Protein AF-A0A9X3FEP8-F1 (afdb_monomer_lite)

InterPro domains:
  IPR017853 Glycoside hydrolase superfamily [SSF51445] (3-78)

Foldseek 3Di:
DVVCVVVVHADEAEEDWQDDLQVLLVVLCVCVVVVYHYDYPDCEDEPDLRHQKYFDQFPPVVLVVQLVPFDDPDPVSNVVSDDDPVVVVVRVVVSVVRVPRVNIDGNQSSCVSNVHHD

Radius of gyration: 19.9 Å; chains: 1; bounding box: 47×26×52 Å

pLDDT: mean 96.68, std 1.61, range [87.88, 98.5]

Structure (mmCIF, N/CA/C/O backbone):
data_AF-A0A9X3FEP8-F1
#
_entry.id   AF-A0A9X3FEP8-F1
#
loop_
_atom_site.group_PDB
_atom_site.id
_atom_site.type_symbol
_atom_site.label_atom_id
_atom_site.label_alt_id
_atom_site.label_comp_id
_atom_site.label_asym_id
_atom_site.label_entity_id
_atom_site.label_seq_id
_atom_site.pdbx_PDB_ins_code
_atom_site.Cartn_x
_atom_site.Cartn_y
_atom_site.Cartn_z
_atom_site.occupancy
_atom_site.B_iso_or_equiv
_atom_site.auth_seq_id
_atom_site.auth_comp_id
_atom_site.auth_asym_id
_atom_site.auth_atom_id
_atom_site.pdbx_PDB_model_num
ATOM 1 N N . MET A 1 1 ? 21.105 5.361 -14.466 1.00 89.12 1 MET A N 1
ATOM 2 C CA . MET A 1 1 ? 21.760 4.163 -15.034 1.00 89.12 1 MET A CA 1
ATOM 3 C C . MET A 1 1 ? 23.255 4.245 -14.827 1.00 89.12 1 MET A C 1
ATOM 5 O O . MET A 1 1 ? 23.821 3.269 -14.374 1.00 89.12 1 MET A O 1
ATOM 9 N N . ASP A 1 2 ? 23.836 5.433 -14.969 1.00 94.25 2 ASP A N 1
ATOM 10 C CA . ASP A 1 2 ? 25.260 5.730 -14.780 1.00 94.25 2 ASP A CA 1
ATOM 11 C C . ASP A 1 2 ? 25.893 5.078 -13.542 1.00 94.25 2 ASP A C 1
ATOM 13 O O . ASP A 1 2 ? 26.977 4.519 -13.640 1.00 94.25 2 ASP A O 1
ATOM 17 N N . PHE A 1 3 ? 25.209 5.076 -12.390 1.00 93.81 3 PHE A N 1
ATOM 18 C CA . PHE A 1 3 ? 25.706 4.392 -11.191 1.00 93.81 3 PHE A CA 1
ATOM 19 C C . PHE A 1 3 ? 25.800 2.867 -11.352 1.00 93.81 3 PHE A C 1
ATOM 21 O O . PHE A 1 3 ? 26.801 2.280 -10.969 1.00 93.81 3 PHE A O 1
ATOM 28 N N . ARG A 1 4 ? 24.780 2.221 -11.935 1.00 95.44 4 ARG A N 1
ATOM 29 C CA . ARG A 1 4 ? 24.796 0.779 -12.246 1.00 95.44 4 ARG A CA 1
ATOM 30 C C . ARG A 1 4 ? 25.987 0.446 -13.135 1.00 95.44 4 ARG A C 1
ATOM 32 O O . ARG A 1 4 ? 26.699 -0.523 -12.893 1.00 95.44 4 ARG A O 1
ATOM 39 N N . ASP A 1 5 ? 26.166 1.269 -14.162 1.00 95.75 5 ASP A N 1
ATOM 40 C CA . ASP A 1 5 ? 27.146 1.046 -15.212 1.00 95.75 5 ASP A CA 1
ATOM 41 C C . ASP A 1 5 ? 28.573 1.334 -14.697 1.00 95.75 5 ASP A C 1
ATOM 43 O O . ASP A 1 5 ? 29.506 0.633 -15.078 1.00 95.75 5 ASP A O 1
ATOM 47 N N . SER A 1 6 ? 28.749 2.282 -13.763 1.00 97.62 6 SER A N 1
ATOM 48 C CA . SER A 1 6 ? 30.054 2.587 -13.155 1.00 97.62 6 SER A CA 1
ATOM 49 C C . SER A 1 6 ? 30.559 1.502 -12.205 1.00 97.62 6 SER A C 1
ATOM 51 O O . SER A 1 6 ? 31.770 1.326 -12.075 1.00 97.62 6 SER A O 1
ATOM 53 N N . VAL A 1 7 ? 29.652 0.771 -11.549 1.00 97.06 7 VAL A N 1
ATOM 54 C CA . VAL A 1 7 ? 30.010 -0.320 -10.626 1.00 97.06 7 VAL A CA 1
ATOM 55 C C . VAL A 1 7 ? 29.865 -1.711 -11.248 1.00 97.06 7 VAL A C 1
ATOM 57 O O . VAL A 1 7 ? 30.311 -2.683 -10.648 1.00 97.06 7 VAL A O 1
ATOM 60 N N . ASN A 1 8 ? 29.262 -1.818 -12.437 1.00 96.00 8 ASN A N 1
ATOM 61 C CA . ASN A 1 8 ? 28.979 -3.073 -13.141 1.00 96.00 8 ASN A CA 1
ATOM 62 C C . ASN A 1 8 ? 28.254 -4.126 -12.269 1.00 96.00 8 ASN A C 1
ATOM 64 O O . ASN A 1 8 ? 28.569 -5.316 -12.302 1.00 96.00 8 ASN A O 1
ATOM 68 N N . LEU A 1 9 ? 27.280 -3.682 -11.469 1.00 96.62 9 LEU A N 1
ATOM 69 C CA . LEU A 1 9 ? 26.433 -4.539 -10.628 1.00 96.62 9 LEU A CA 1
ATOM 70 C C . LEU A 1 9 ? 24.955 -4.297 -10.946 1.00 96.62 9 LEU A C 1
ATOM 72 O O . LEU A 1 9 ? 24.597 -3.176 -11.304 1.00 96.62 9 LEU A O 1
ATOM 76 N N . PRO A 1 10 ? 24.071 -5.303 -10.806 1.00 95.69 10 PRO A N 1
ATOM 77 C CA . PRO A 1 10 ? 22.643 -5.113 -11.036 1.00 95.69 10 PRO A CA 1
ATOM 78 C C . PRO A 1 10 ? 22.027 -4.159 -10.004 1.00 95.69 10 PRO A C 1
ATOM 80 O O . PRO A 1 10 ? 22.458 -4.090 -8.855 1.00 95.69 10 PRO A O 1
ATOM 83 N N . ILE A 1 11 ? 20.962 -3.465 -10.411 1.00 95.25 11 ILE A N 1
ATOM 84 C CA . ILE A 1 11 ? 20.100 -2.693 -9.510 1.00 95.25 11 ILE A CA 1
ATOM 85 C C . ILE A 1 11 ? 18.732 -3.361 -9.456 1.00 95.25 11 ILE A C 1
ATOM 87 O O . ILE A 1 11 ? 18.235 -3.875 -10.459 1.00 95.25 11 ILE A O 1
ATOM 91 N N . TYR A 1 12 ? 18.127 -3.313 -8.275 1.00 96.56 12 TYR A N 1
ATOM 92 C CA . TYR A 1 12 ? 16.801 -3.831 -8.007 1.00 96.56 12 TYR A CA 1
ATOM 93 C C . TYR A 1 12 ? 15.955 -2.782 -7.279 1.00 96.56 12 TYR A C 1
ATOM 95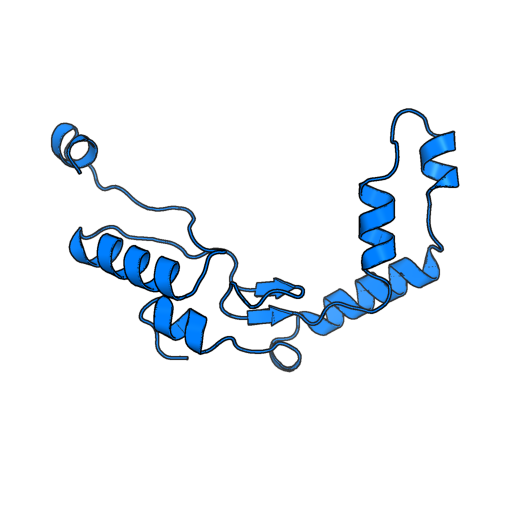 O O . TYR A 1 12 ? 16.425 -2.162 -6.324 1.00 96.56 12 TYR A O 1
ATOM 103 N N . MET A 1 13 ? 14.713 -2.575 -7.721 1.00 96.31 13 MET A N 1
ATOM 104 C CA . MET A 1 13 ? 13.756 -1.692 -7.054 1.00 96.31 13 MET A CA 1
ATOM 105 C C . MET A 1 13 ? 12.975 -2.483 -6.002 1.00 96.31 13 MET A C 1
ATOM 107 O O . MET A 1 13 ? 11.998 -3.161 -6.316 1.00 96.31 13 MET A O 1
ATOM 111 N N . GLY A 1 14 ? 13.432 -2.398 -4.751 1.00 96.25 14 GLY A N 1
ATOM 112 C CA . GLY A 1 14 ? 12.885 -3.179 -3.640 1.00 96.25 14 GLY A CA 1
ATOM 113 C C . GLY A 1 14 ? 11.423 -2.880 -3.307 1.00 96.25 14 GLY A C 1
ATOM 114 O O . GLY A 1 14 ? 10.710 -3.790 -2.896 1.00 96.25 14 GLY A O 1
ATOM 115 N N . GLU A 1 15 ? 10.981 -1.638 -3.507 1.00 96.44 15 GLU A N 1
ATOM 116 C CA . GLU A 1 15 ? 9.615 -1.213 -3.211 1.00 96.44 15 GLU A CA 1
ATOM 117 C C . GLU A 1 15 ? 9.211 -0.022 -4.089 1.00 96.44 15 GLU A C 1
ATOM 119 O O . GLU A 1 15 ? 9.926 0.976 -4.185 1.00 96.44 15 GLU A O 1
ATOM 124 N N . THR A 1 16 ? 8.060 -0.121 -4.746 1.00 95.00 16 THR A N 1
ATOM 125 C CA . THR A 1 16 ? 7.439 0.970 -5.505 1.00 95.00 16 THR A CA 1
ATOM 126 C C . THR A 1 16 ? 5.920 0.800 -5.513 1.00 95.00 16 THR A C 1
ATOM 128 O O . THR A 1 16 ? 5.438 -0.297 -5.263 1.00 95.00 16 THR A O 1
ATOM 131 N N . GLY A 1 17 ? 5.138 1.839 -5.806 1.00 95.19 17 GLY A N 1
ATOM 132 C CA . GLY A 1 17 ? 3.679 1.725 -5.869 1.00 95.19 17 GLY A CA 1
ATOM 133 C C . GLY A 1 17 ? 2.946 2.929 -5.295 1.00 95.19 17 GLY A C 1
ATOM 134 O O . GLY A 1 17 ? 3.421 4.057 -5.390 1.00 95.19 17 GLY A O 1
ATOM 135 N N . GLU A 1 18 ? 1.751 2.676 -4.751 1.00 93.88 18 GLU A N 1
ATOM 136 C CA . GLU A 1 18 ? 0.900 3.647 -4.033 1.00 93.88 18 GLU A CA 1
ATOM 137 C C . GLU A 1 18 ? 0.594 4.972 -4.757 1.00 93.88 18 GLU A C 1
ATOM 139 O O . GLU A 1 18 ? 0.247 5.975 -4.129 1.00 93.88 18 GLU A O 1
ATOM 144 N N . ASN A 1 19 ? 0.656 4.975 -6.087 1.00 95.81 19 ASN A N 1
ATOM 145 C CA . ASN A 1 19 ? 0.467 6.163 -6.916 1.00 95.81 19 ASN A CA 1
ATOM 146 C C . ASN A 1 19 ? -0.706 6.000 -7.899 1.00 95.81 19 ASN A C 1
ATOM 148 O O . ASN A 1 19 ? -1.478 5.047 -7.782 1.00 95.81 19 ASN A O 1
ATOM 152 N N . THR A 1 20 ? -0.882 6.952 -8.818 1.00 96.44 20 THR A N 1
ATOM 153 C CA . THR A 1 20 ? -1.896 6.868 -9.880 1.00 96.44 20 THR A CA 1
ATOM 154 C C . THR A 1 20 ? -1.527 5.822 -10.929 1.00 96.44 20 THR A C 1
ATOM 156 O O . THR A 1 20 ? -0.347 5.522 -11.128 1.00 96.44 20 THR A O 1
ATOM 159 N N . ASP A 1 21 ? -2.526 5.299 -11.635 1.00 97.44 21 ASP A N 1
ATOM 160 C CA . ASP A 1 21 ? -2.339 4.255 -12.646 1.00 97.44 21 ASP A CA 1
ATOM 161 C C . ASP A 1 21 ? -1.411 4.730 -13.783 1.00 97.44 21 ASP A C 1
ATOM 163 O O . ASP A 1 21 ? -0.567 3.974 -14.268 1.00 97.44 21 ASP A O 1
ATOM 167 N N . GLU A 1 22 ? -1.455 6.016 -14.150 1.00 98.12 22 GLU A N 1
ATOM 168 C CA . GLU A 1 22 ? -0.558 6.600 -15.156 1.00 98.12 22 GLU A CA 1
ATOM 169 C C . GLU A 1 22 ? 0.903 6.559 -14.706 1.00 98.12 22 GLU A C 1
ATOM 171 O O . GLU A 1 22 ? 1.795 6.218 -15.492 1.00 98.12 22 GLU A O 1
ATOM 176 N N . TRP A 1 23 ? 1.151 6.886 -13.434 1.00 97.81 23 TRP A N 1
ATOM 177 C CA . TRP A 1 23 ? 2.488 6.838 -12.856 1.00 97.81 23 TRP A CA 1
ATOM 178 C C . TRP A 1 23 ? 2.998 5.399 -12.795 1.00 97.81 23 TRP A C 1
ATOM 180 O O . TRP A 1 23 ? 4.120 5.133 -13.223 1.00 97.81 23 TRP A O 1
ATOM 190 N N . ILE A 1 24 ? 2.161 4.462 -12.338 1.00 98.12 24 ILE A N 1
ATOM 191 C CA . ILE A 1 24 ? 2.488 3.030 -12.256 1.00 98.12 24 ILE A CA 1
ATOM 192 C C . ILE A 1 24 ? 2.847 2.483 -13.638 1.00 98.12 24 ILE A C 1
ATOM 194 O O . ILE A 1 24 ? 3.866 1.809 -13.796 1.00 98.12 24 ILE A O 1
ATOM 198 N N . SER A 1 25 ? 2.075 2.858 -14.656 1.00 98.06 25 SER A N 1
ATOM 199 C CA . SER A 1 25 ? 2.302 2.456 -16.040 1.00 98.06 25 SER A CA 1
ATOM 200 C C . SER A 1 25 ? 3.600 3.026 -16.615 1.00 98.06 25 SER A C 1
ATOM 202 O O . SER A 1 25 ? 4.384 2.311 -17.247 1.00 98.06 25 SER A O 1
ATOM 204 N N . ALA A 1 26 ? 3.881 4.309 -16.372 1.00 98.25 26 ALA A N 1
ATOM 205 C CA . ALA A 1 26 ? 5.136 4.928 -16.788 1.00 98.25 26 ALA A CA 1
ATOM 206 C C . ALA A 1 26 ? 6.347 4.306 -16.076 1.00 98.25 26 ALA A C 1
ATOM 208 O O . ALA A 1 26 ? 7.363 4.025 -16.718 1.00 98.25 26 ALA A O 1
ATOM 209 N N . TRP A 1 27 ? 6.223 4.049 -14.774 1.00 97.56 27 TRP A N 1
ATOM 210 C CA . TRP A 1 27 ? 7.278 3.471 -13.953 1.00 97.56 27 TRP A CA 1
ATOM 211 C C . TRP A 1 27 ? 7.599 2.029 -14.351 1.00 97.56 27 TRP A C 1
ATOM 213 O O . TRP A 1 27 ? 8.762 1.709 -14.597 1.00 97.56 27 TRP A O 1
ATOM 223 N N . THR A 1 28 ? 6.576 1.189 -14.525 1.00 97.50 28 THR A N 1
ATOM 224 C CA . THR A 1 28 ? 6.706 -0.191 -15.022 1.00 97.50 28 THR A CA 1
ATOM 225 C C . THR A 1 28 ? 7.469 -0.221 -16.344 1.00 97.50 28 THR A C 1
ATOM 227 O O . THR A 1 28 ? 8.475 -0.922 -16.478 1.00 97.50 28 THR A O 1
ATOM 230 N N . ARG A 1 29 ? 7.050 0.601 -17.320 1.00 98.06 29 ARG A N 1
ATOM 231 C CA . ARG A 1 29 ? 7.730 0.699 -18.621 1.00 98.06 29 ARG A CA 1
ATOM 232 C C . ARG A 1 29 ? 9.185 1.130 -18.479 1.00 98.06 29 ARG A C 1
ATOM 234 O O . ARG A 1 29 ? 10.037 0.615 -19.199 1.00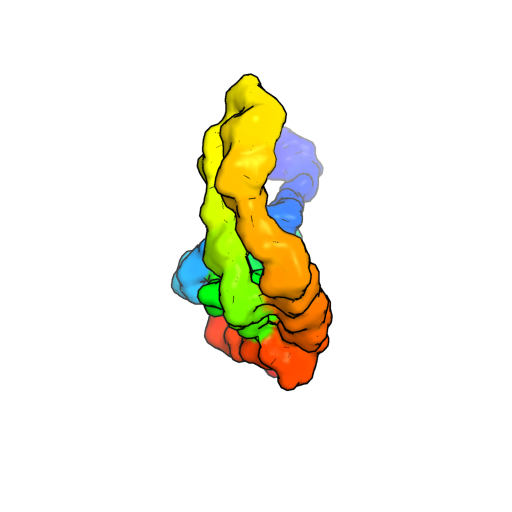 98.06 29 ARG A O 1
ATOM 241 N N . LEU A 1 30 ? 9.482 2.059 -17.569 1.00 97.19 30 LEU A N 1
ATOM 242 C CA . LEU A 1 30 ? 10.848 2.505 -17.312 1.00 97.19 30 LEU A CA 1
ATOM 243 C C . LEU A 1 30 ? 11.713 1.368 -16.754 1.00 97.19 30 LEU A C 1
ATOM 245 O O . LEU A 1 30 ? 12.835 1.187 -17.228 1.00 97.19 30 LEU A O 1
ATOM 249 N N . MET A 1 31 ? 11.208 0.596 -15.790 1.00 97.19 31 MET A N 1
ATOM 250 C CA . MET A 1 31 ? 11.947 -0.531 -15.213 1.00 97.19 31 MET A CA 1
ATOM 251 C C . MET A 1 31 ? 12.220 -1.618 -16.259 1.00 97.19 31 MET A C 1
ATOM 253 O O . MET A 1 31 ? 13.373 -2.013 -16.439 1.00 97.19 31 MET A O 1
ATOM 257 N N . ILE A 1 32 ? 11.192 -2.016 -17.021 1.00 96.38 32 ILE A N 1
ATOM 258 C CA . ILE A 1 32 ? 11.311 -3.004 -18.108 1.00 96.38 32 ILE A CA 1
ATOM 259 C C . ILE A 1 32 ? 12.317 -2.529 -19.160 1.00 96.38 32 ILE A C 1
ATOM 261 O O . ILE A 1 32 ? 13.246 -3.261 -19.498 1.00 96.38 32 ILE A O 1
ATOM 265 N N . LYS A 1 33 ? 12.189 -1.282 -19.636 1.00 97.50 33 LYS A N 1
ATOM 266 C CA . LYS A 1 33 ? 13.083 -0.704 -20.655 1.00 97.50 33 LYS A CA 1
ATOM 267 C C . LYS A 1 33 ? 14.554 -0.756 -20.240 1.00 97.50 33 LYS A C 1
ATOM 269 O O . LYS A 1 33 ? 15.422 -0.884 -21.096 1.00 97.50 33 LYS A O 1
ATOM 274 N N . ASN A 1 34 ? 14.837 -0.628 -18.947 1.00 96.19 34 ASN A N 1
ATOM 275 C CA . ASN A 1 34 ? 16.202 -0.608 -18.434 1.00 96.19 34 ASN A CA 1
ATOM 276 C C . ASN A 1 34 ? 16.671 -1.953 -17.863 1.00 96.19 34 ASN A C 1
ATOM 278 O O . ASN A 1 34 ? 17.766 -2.002 -17.300 1.00 96.19 34 ASN A O 1
ATOM 282 N N . ASN A 1 35 ? 15.881 -3.023 -18.015 1.00 95.56 35 ASN A N 1
ATOM 283 C CA . ASN A 1 35 ? 16.154 -4.346 -17.451 1.00 95.56 35 ASN A CA 1
ATOM 284 C C . ASN A 1 35 ? 16.410 -4.299 -15.931 1.00 95.56 35 ASN A C 1
ATOM 286 O O . ASN A 1 35 ? 17.402 -4.827 -15.428 1.00 95.56 35 ASN A O 1
ATOM 290 N N . ILE A 1 36 ? 15.537 -3.595 -15.205 1.00 96.88 36 ILE A N 1
ATOM 291 C CA . ILE A 1 36 ? 15.553 -3.514 -13.741 1.00 96.88 36 ILE A CA 1
ATOM 292 C C . ILE A 1 36 ? 14.388 -4.336 -13.199 1.00 96.88 36 ILE A C 1
ATOM 294 O O . ILE A 1 36 ? 13.243 -4.119 -13.589 1.00 96.88 36 ILE A O 1
ATOM 298 N N . GLY A 1 37 ? 14.675 -5.259 -12.280 1.00 96.00 37 GLY A N 1
ATOM 299 C CA . GLY A 1 37 ? 13.640 -5.950 -11.511 1.00 96.00 37 GLY A CA 1
ATOM 300 C C . GLY A 1 37 ? 13.020 -5.029 -10.456 1.00 96.00 37 GLY A C 1
ATOM 301 O O . GLY A 1 37 ? 13.695 -4.145 -9.926 1.00 96.00 37 GLY A O 1
ATOM 302 N N . TYR A 1 38 ? 11.745 -5.243 -10.136 1.00 95.94 38 TYR A N 1
ATOM 303 C CA . TYR A 1 38 ? 10.993 -4.414 -9.193 1.00 95.94 38 TYR A CA 1
ATOM 304 C C . TYR A 1 38 ? 9.970 -5.229 -8.392 1.00 95.94 38 TYR A C 1
ATOM 306 O O . TYR A 1 38 ? 9.531 -6.286 -8.845 1.00 95.94 38 TYR A O 1
ATOM 314 N N . HIS A 1 39 ? 9.575 -4.723 -7.220 1.00 96.06 39 HIS A N 1
ATOM 315 C CA . HIS A 1 39 ? 8.413 -5.197 -6.462 1.00 96.06 39 HIS A CA 1
ATOM 316 C C . HIS A 1 39 ? 7.433 -4.057 -6.195 1.00 96.06 39 HIS A C 1
ATOM 318 O O . HIS A 1 39 ? 7.813 -2.989 -5.713 1.00 96.06 39 HIS A O 1
ATOM 324 N N . TYR A 1 40 ? 6.157 -4.322 -6.474 1.00 96.44 40 TYR A N 1
ATOM 325 C CA . TYR A 1 40 ? 5.071 -3.412 -6.141 1.00 96.44 40 TYR A CA 1
ATOM 326 C C . TYR A 1 40 ? 4.563 -3.639 -4.716 1.00 96.44 40 TYR A C 1
ATOM 328 O O . TYR A 1 40 ? 4.236 -4.763 -4.329 1.00 96.44 40 TYR A O 1
ATOM 336 N N . TRP A 1 41 ? 4.446 -2.548 -3.967 1.00 95.12 41 TRP A N 1
ATOM 337 C CA . TRP A 1 41 ? 3.842 -2.478 -2.648 1.00 95.12 41 TRP A CA 1
ATOM 338 C C . TRP A 1 41 ? 2.714 -1.431 -2.616 1.00 95.12 41 TRP A C 1
ATOM 340 O O . TRP A 1 41 ? 2.832 -0.376 -3.243 1.00 95.12 41 TRP A O 1
ATOM 350 N N . PRO A 1 42 ? 1.631 -1.683 -1.859 1.00 94.94 42 PRO A N 1
ATOM 351 C CA . PRO A 1 42 ? 1.264 -2.956 -1.240 1.00 94.94 42 PRO A CA 1
ATOM 352 C C . PRO A 1 42 ? 0.431 -3.827 -2.194 1.00 94.94 42 PRO A C 1
ATOM 354 O O . PRO A 1 42 ? -0.252 -3.322 -3.081 1.00 94.94 42 PRO A O 1
ATOM 357 N N . TYR A 1 43 ? 0.388 -5.142 -1.948 1.00 95.31 43 TYR A N 1
ATOM 358 C CA . TYR A 1 43 ? -0.555 -6.036 -2.640 1.00 95.31 43 TYR A CA 1
ATOM 359 C C . TYR A 1 43 ? -2.017 -5.730 -2.274 1.00 95.31 43 TYR A C 1
ATOM 361 O O . TYR A 1 43 ? -2.887 -5.677 -3.145 1.00 95.31 43 TYR A O 1
ATOM 369 N N . LYS A 1 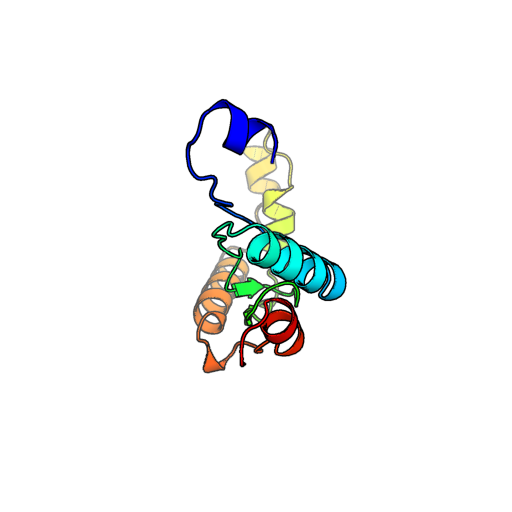44 ? -2.285 -5.499 -0.979 1.00 95.56 44 LYS A N 1
ATOM 370 C CA . LYS A 1 44 ? -3.607 -5.112 -0.475 1.00 95.56 44 LYS A CA 1
ATOM 371 C C . LYS A 1 44 ? -3.551 -3.810 0.307 1.00 95.56 44 LYS A C 1
ATOM 373 O O . LYS A 1 44 ? -2.668 -3.649 1.146 1.00 95.56 44 LYS A O 1
ATOM 378 N N . LYS A 1 45 ? -4.542 -2.937 0.124 1.00 95.94 45 LYS A N 1
ATOM 379 C CA . LYS A 1 45 ? -4.674 -1.695 0.900 1.00 95.94 45 LYS A CA 1
ATOM 380 C C . LYS A 1 45 ? -6.112 -1.435 1.312 1.00 95.94 45 LYS A C 1
ATOM 382 O O . LYS A 1 45 ? -7.040 -1.627 0.535 1.00 95.94 45 LYS A O 1
ATOM 387 N N . MET A 1 46 ? -6.311 -0.975 2.539 1.00 96.75 46 MET A N 1
ATOM 388 C CA . MET A 1 46 ? -7.639 -0.621 3.027 1.00 96.75 46 MET A CA 1
ATOM 389 C C . MET A 1 46 ? -8.091 0.733 2.481 1.00 96.75 46 MET A C 1
ATOM 391 O O . MET A 1 46 ? -7.337 1.703 2.511 1.00 96.75 46 MET A O 1
ATOM 395 N N . GLY A 1 47 ? -9.321 0.783 1.966 1.00 94.94 47 GLY A N 1
ATOM 396 C CA . GLY A 1 47 ? -9.982 2.024 1.552 1.00 94.94 47 GLY A CA 1
ATOM 397 C C . GLY A 1 47 ? -9.343 2.765 0.371 1.00 94.94 47 GLY A C 1
ATOM 398 O O . GLY A 1 47 ? -9.777 3.867 0.051 1.00 94.94 47 GLY A O 1
ATOM 399 N N . SER A 1 48 ? -8.333 2.196 -0.294 1.00 95.25 48 SER A N 1
ATOM 400 C CA . SER A 1 48 ? -7.598 2.862 -1.371 1.00 95.25 48 SER A CA 1
ATOM 401 C C . SER A 1 48 ? -7.441 1.955 -2.593 1.00 95.25 48 SER A C 1
ATOM 403 O O . SER A 1 48 ? -6.972 0.828 -2.440 1.00 95.25 48 SER A O 1
ATOM 405 N N . PRO A 1 49 ? -7.761 2.441 -3.808 1.00 95.62 49 PRO A N 1
ATOM 406 C CA . PRO A 1 49 ? -7.555 1.687 -5.041 1.00 95.62 49 PRO A CA 1
ATOM 407 C C . PRO A 1 49 ? -6.093 1.663 -5.518 1.00 95.62 49 PRO A C 1
ATOM 409 O O . PRO A 1 49 ? -5.804 1.006 -6.506 1.00 95.62 49 PRO A O 1
ATOM 412 N N .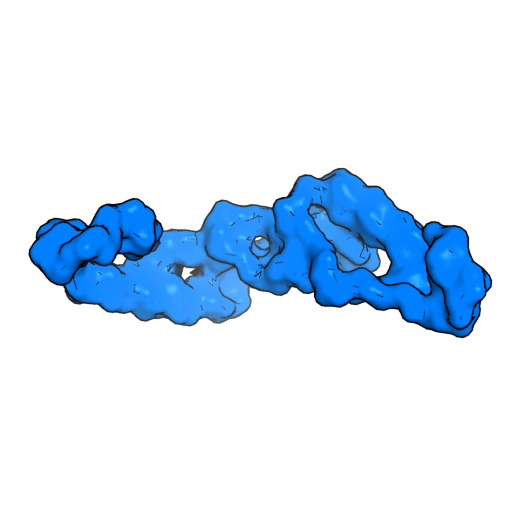 ARG A 1 50 ? -5.162 2.356 -4.839 1.00 96.25 50 ARG A N 1
ATOM 413 C CA . ARG A 1 50 ? -3.747 2.483 -5.249 1.00 96.25 50 ARG A CA 1
ATOM 414 C C . ARG A 1 50 ? -2.910 1.248 -4.880 1.00 96.25 50 ARG A C 1
ATOM 416 O O . ARG A 1 50 ? -1.915 1.361 -4.167 1.00 96.25 50 ARG A O 1
ATOM 423 N N . CYS A 1 51 ? -3.397 0.076 -5.266 1.00 96.44 51 CYS A N 1
ATOM 424 C CA . CYS A 1 51 ? -2.822 -1.254 -5.049 1.00 96.44 51 CYS A CA 1
ATOM 425 C C . CYS A 1 51 ? -3.588 -2.275 -5.909 1.00 96.44 51 CYS A C 1
ATOM 427 O O . CYS A 1 51 ? -4.604 -1.932 -6.504 1.00 96.44 51 CYS A O 1
ATOM 429 N N . MET A 1 52 ? -3.191 -3.547 -5.920 1.00 96.75 52 MET A N 1
ATOM 430 C CA . MET A 1 52 ? -3.893 -4.589 -6.688 1.00 96.75 52 MET A CA 1
ATOM 431 C C . MET A 1 52 ? -5.257 -4.950 -6.078 1.00 96.75 52 MET A C 1
ATOM 433 O O . MET A 1 52 ? -6.188 -5.318 -6.794 1.00 96.75 52 MET A O 1
ATOM 437 N N . VAL A 1 53 ? -5.392 -4.861 -4.750 1.00 97.44 53 VAL A N 1
ATOM 438 C CA . VAL A 1 53 ? -6.570 -5.356 -4.024 1.00 97.44 53 VAL A CA 1
ATOM 439 C C . VAL A 1 53 ? -6.991 -4.397 -2.908 1.00 97.44 53 VAL A C 1
ATOM 441 O O . VAL A 1 53 ? -6.276 -4.192 -1.928 1.00 97.44 53 VAL A O 1
ATOM 444 N N . THR A 1 54 ? -8.208 -3.862 -2.985 1.00 98.06 54 THR A N 1
ATOM 445 C CA . THR A 1 54 ? -8.749 -2.981 -1.942 1.00 98.06 54 THR A CA 1
ATOM 446 C C . THR A 1 54 ? -9.474 -3.773 -0.856 1.00 98.06 54 THR A C 1
ATOM 448 O O . THR A 1 54 ? -10.430 -4.498 -1.139 1.00 98.06 54 THR A O 1
ATOM 451 N N . ILE A 1 55 ? -9.076 -3.578 0.401 1.00 98.44 55 ILE A N 1
ATOM 452 C CA . ILE A 1 55 ? -9.782 -4.091 1.581 1.00 98.44 55 ILE A CA 1
ATOM 453 C C . ILE A 1 55 ? -10.890 -3.092 1.965 1.00 98.44 55 ILE A C 1
ATOM 455 O O . ILE A 1 55 ? -10.604 -1.894 2.085 1.00 98.44 55 ILE A O 1
ATOM 459 N N . PRO A 1 56 ? -12.140 -3.538 2.184 1.00 97.69 56 PRO A N 1
ATOM 460 C CA . PRO A 1 56 ? -13.187 -2.676 2.719 1.00 97.69 56 PRO A CA 1
ATOM 461 C C . PRO A 1 56 ? -12.820 -2.156 4.109 1.00 97.69 56 PRO A C 1
ATOM 463 O O . PRO A 1 56 ? -12.460 -2.938 4.995 1.00 97.69 56 PRO A O 1
ATOM 466 N N . THR A 1 57 ? -12.944 -0.846 4.307 1.00 97.88 57 THR A N 1
ATOM 467 C CA . THR A 1 57 ? -12.740 -0.219 5.615 1.00 97.88 57 THR A CA 1
ATOM 468 C C . THR A 1 57 ? -13.851 -0.660 6.572 1.00 97.88 57 THR A C 1
ATOM 470 O O . THR A 1 57 ? -15.025 -0.472 6.246 1.00 97.88 57 THR A O 1
ATOM 473 N N . PRO A 1 58 ? -13.523 -1.258 7.729 1.00 97.75 58 PRO A N 1
ATOM 474 C CA . PRO A 1 58 ? -14.516 -1.582 8.744 1.00 97.75 58 PRO A CA 1
ATOM 475 C C . PRO A 1 58 ? -15.163 -0.329 9.326 1.00 97.75 58 PRO A C 1
ATOM 477 O O . PRO A 1 58 ? -14.554 0.740 9.390 1.00 97.75 58 PRO A O 1
ATOM 480 N N . GLU A 1 59 ? -16.381 -0.490 9.823 1.00 97.75 59 GLU A N 1
ATOM 481 C CA . GLU A 1 59 ? -17.044 0.539 10.616 1.00 97.75 59 GLU A CA 1
ATOM 482 C C . GLU A 1 59 ? -16.208 0.892 11.860 1.00 97.75 59 GLU A C 1
ATOM 484 O O . GLU A 1 59 ? -15.608 0.012 12.482 1.00 97.75 59 GLU A O 1
ATOM 489 N N . ASN A 1 60 ? -16.196 2.171 12.244 1.00 98.12 60 ASN A N 1
ATOM 490 C CA . ASN A 1 60 ? -15.469 2.707 13.402 1.00 98.12 60 ASN A CA 1
ATOM 491 C C . ASN A 1 60 ? -13.933 2.594 13.333 1.00 98.12 60 ASN A C 1
ATOM 493 O O . ASN A 1 60 ? -13.254 2.786 14.346 1.00 98.12 60 ASN A O 1
ATOM 497 N N . TRP A 1 61 ? -13.350 2.302 12.163 1.00 98.00 61 TRP A N 1
ATOM 498 C CA . TRP A 1 61 ? -11.891 2.302 12.011 1.00 98.00 61 TRP A CA 1
ATOM 499 C C . TRP A 1 61 ? -11.272 3.689 12.257 1.00 98.00 61 TRP A C 1
ATOM 501 O O . TRP A 1 61 ? -10.166 3.793 12.787 1.00 98.00 61 TRP A O 1
ATOM 511 N N . ASP A 1 62 ? -12.003 4.760 11.943 1.00 97.56 62 ASP A N 1
ATOM 512 C CA . ASP A 1 62 ? -11.639 6.148 12.244 1.00 97.56 62 ASP A CA 1
ATOM 513 C C . ASP A 1 62 ? -11.336 6.356 13.735 1.00 97.56 62 ASP A C 1
ATOM 515 O O . ASP A 1 62 ? -10.367 7.026 14.069 1.00 97.56 62 ASP A O 1
ATOM 519 N N . LYS A 1 63 ? -12.058 5.684 14.641 1.00 98.00 63 LYS A N 1
ATOM 520 C CA . LYS A 1 63 ? -11.810 5.765 16.093 1.00 98.00 63 LYS A CA 1
ATOM 521 C C . LYS A 1 63 ? -10.479 5.161 16.520 1.00 98.00 63 LYS A C 1
ATOM 523 O O . LYS A 1 63 ? -9.891 5.599 17.509 1.00 98.00 63 LYS A O 1
ATOM 528 N N . ILE A 1 64 ? -9.982 4.174 15.778 1.00 97.69 64 ILE A N 1
ATOM 529 C CA . ILE A 1 64 ? -8.642 3.619 15.992 1.00 97.69 64 ILE A CA 1
ATOM 530 C C . ILE A 1 64 ? -7.596 4.639 15.537 1.00 97.69 64 ILE A C 1
ATOM 532 O O . ILE A 1 64 ? -6.654 4.899 16.282 1.00 97.69 64 ILE A O 1
ATOM 536 N N . VAL A 1 65 ? -7.786 5.245 14.360 1.00 97.19 65 VAL A N 1
ATOM 537 C CA . VAL A 1 65 ? -6.885 6.276 13.814 1.00 97.19 65 VAL A CA 1
ATOM 538 C C . VAL A 1 65 ? -6.818 7.490 14.744 1.00 97.19 65 VAL A C 1
ATOM 540 O O . VAL A 1 65 ? -5.730 7.838 15.203 1.00 97.19 65 VAL A O 1
ATOM 543 N N . GLU A 1 66 ? -7.967 8.046 15.135 1.00 97.81 66 GLU A N 1
ATOM 544 C CA . GLU A 1 66 ? -8.072 9.161 16.088 1.00 97.81 66 GLU A CA 1
ATOM 545 C C . GLU A 1 66 ? -7.318 8.855 17.396 1.00 97.81 66 GLU A C 1
ATOM 547 O O . GLU A 1 66 ? -6.568 9.688 17.908 1.00 97.81 66 GLU A O 1
ATOM 552 N N . PHE A 1 67 ? -7.445 7.631 17.926 1.00 97.31 67 PHE A N 1
ATOM 553 C CA . PHE A 1 67 ? -6.707 7.223 19.123 1.00 97.31 67 PHE A CA 1
ATOM 554 C C . PHE A 1 67 ? -5.189 7.130 18.904 1.00 97.31 67 PHE A C 1
ATOM 556 O O . PHE A 1 67 ? -4.417 7.348 19.845 1.00 97.31 67 PHE A O 1
ATOM 563 N N . THR A 1 68 ? -4.735 6.773 17.698 1.00 96.19 68 THR A N 1
ATOM 564 C CA . THR A 1 68 ? -3.298 6.717 17.381 1.00 96.19 68 THR A CA 1
ATOM 565 C C . THR A 1 68 ? -2.654 8.092 17.267 1.00 96.19 68 THR A C 1
ATOM 567 O O . THR A 1 68 ? -1.491 8.228 17.646 1.00 96.19 68 THR A O 1
ATOM 570 N N . GLU A 1 69 ? -3.420 9.087 16.825 1.00 96.94 69 GLU A N 1
ATOM 571 C CA . GLU A 1 69 ? -2.988 10.476 16.640 1.00 96.94 69 GLU A CA 1
ATOM 572 C C . GLU A 1 69 ? -3.132 11.321 17.918 1.00 96.94 69 GLU A C 1
ATOM 574 O O . GLU A 1 69 ? -2.558 12.405 18.027 1.00 96.94 69 GLU A O 1
ATOM 579 N N . ALA A 1 70 ? -3.873 10.826 18.914 1.00 96.94 70 ALA A N 1
ATOM 580 C CA . ALA A 1 70 ? -4.084 11.517 20.177 1.00 96.94 70 ALA A CA 1
ATOM 581 C C . ALA A 1 70 ? -2.779 11.721 20.986 1.00 96.94 70 ALA A C 1
ATOM 583 O O . ALA A 1 70 ? -1.868 10.886 20.931 1.00 96.94 70 ALA A O 1
ATOM 584 N N . PRO A 1 71 ? -2.695 12.782 21.819 1.00 95.25 71 PRO A N 1
ATOM 585 C CA . PRO A 1 71 ? -1.517 13.070 22.633 1.00 95.25 71 PRO A CA 1
ATOM 586 C C . PRO A 1 71 ? -1.049 11.885 23.491 1.00 95.25 71 PRO A C 1
ATOM 588 O O . PRO A 1 71 ? -1.834 11.232 24.182 1.00 95.25 71 PRO A O 1
ATOM 591 N N . ARG A 1 72 ? 0.269 11.650 23.491 1.00 94.94 72 ARG A N 1
ATOM 592 C CA . ARG A 1 72 ? 0.934 10.552 24.219 1.00 94.94 72 ARG A CA 1
ATOM 593 C C . ARG A 1 72 ? 1.837 11.024 25.368 1.00 94.94 72 ARG A C 1
ATOM 595 O O . ARG A 1 72 ? 2.596 10.224 25.900 1.00 94.94 72 ARG A O 1
ATOM 602 N N . GLY A 1 73 ? 1.783 12.310 25.723 1.00 96.00 73 GLY A N 1
ATOM 603 C CA . GLY A 1 73 ? 2.721 12.934 26.669 1.00 96.00 73 GLY A CA 1
ATOM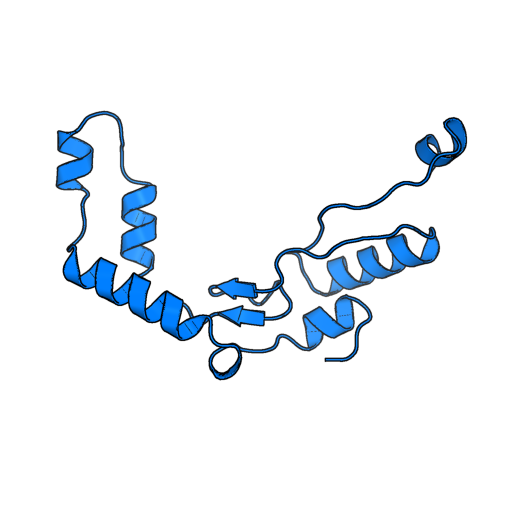 604 C C . GLY A 1 73 ? 2.646 12.396 28.101 1.00 96.00 73 GLY A C 1
ATOM 605 O O . GLY A 1 73 ? 3.648 12.414 28.808 1.00 96.00 73 GLY A O 1
ATOM 606 N N . ASP A 1 74 ? 1.490 11.874 28.519 1.00 96.44 74 ASP A N 1
ATOM 607 C CA . ASP A 1 74 ? 1.316 11.228 29.819 1.00 96.44 74 ASP A CA 1
ATOM 608 C C . ASP A 1 74 ? 0.210 10.156 29.795 1.00 96.44 74 ASP A C 1
ATOM 610 O O . ASP A 1 74 ? -0.623 10.077 28.884 1.00 96.44 74 ASP A O 1
ATOM 614 N N . PHE A 1 75 ? 0.185 9.312 30.830 1.00 96.44 75 PHE A N 1
ATOM 615 C CA . PHE A 1 75 ? -0.759 8.198 30.916 1.00 96.44 75 PHE A CA 1
ATOM 616 C C . PHE A 1 75 ? -2.225 8.622 31.093 1.00 96.44 75 PHE A C 1
ATOM 618 O O . PHE A 1 75 ? -3.116 7.863 30.706 1.00 96.44 75 PHE A O 1
ATOM 625 N N . ASN A 1 76 ? -2.514 9.788 31.674 1.00 96.94 76 ASN A N 1
ATOM 626 C CA . ASN A 1 76 ? -3.886 10.275 31.824 1.00 96.94 76 ASN A CA 1
ATOM 627 C C . ASN A 1 76 ? -4.448 10.749 30.483 1.00 96.94 76 ASN A C 1
ATOM 629 O O . ASN A 1 76 ? -5.585 10.399 30.162 1.00 96.94 76 ASN A O 1
ATOM 633 N N . ALA A 1 77 ? -3.650 11.447 29.672 1.00 96.44 77 ALA A N 1
ATOM 634 C CA . ALA A 1 77 ? -4.018 11.816 28.306 1.00 96.44 77 ALA A CA 1
ATOM 635 C C . ALA A 1 77 ? -4.357 10.574 27.461 1.00 96.44 77 ALA A C 1
ATOM 637 O O . ALA A 1 77 ? -5.427 10.512 26.853 1.00 96.44 77 ALA A O 1
ATOM 638 N N . ILE A 1 78 ? -3.519 9.530 27.525 1.00 96.81 78 ILE A N 1
ATOM 639 C CA . ILE A 1 78 ? -3.751 8.260 26.815 1.00 96.81 78 ILE A CA 1
ATOM 640 C C . ILE A 1 78 ? -5.043 7.577 27.287 1.00 96.81 78 ILE A C 1
ATOM 642 O O . ILE A 1 78 ? -5.802 7.056 26.472 1.00 96.81 78 ILE A O 1
ATOM 646 N N . ARG A 1 79 ? -5.312 7.549 28.600 1.00 96.06 79 ARG A N 1
ATOM 647 C CA . ARG A 1 79 ? -6.542 6.942 29.142 1.00 96.06 79 ARG A CA 1
ATOM 648 C C . ARG A 1 79 ? -7.789 7.720 28.732 1.00 96.06 79 ARG A C 1
ATOM 650 O O . ARG A 1 79 ? -8.786 7.088 28.405 1.00 96.06 79 ARG A O 1
ATOM 657 N N . LYS A 1 80 ? -7.728 9.055 28.730 1.00 95.56 80 LYS A N 1
ATOM 658 C CA . LYS A 1 80 ? -8.850 9.925 28.353 1.00 95.56 80 LYS A CA 1
ATOM 659 C C . LYS A 1 80 ? -9.191 9.817 26.867 1.00 95.56 80 LYS A C 1
ATOM 661 O O . LYS A 1 80 ? -10.364 9.830 26.520 1.00 95.56 80 LYS A O 1
ATOM 666 N N . ALA A 1 81 ? -8.182 9.694 26.007 1.00 96.69 81 ALA A N 1
ATOM 667 C CA . ALA A 1 81 ? -8.375 9.524 24.569 1.00 96.69 81 ALA A CA 1
ATOM 668 C C . ALA A 1 81 ? -8.831 8.109 24.177 1.00 96.69 81 ALA A C 1
ATOM 670 O O . ALA A 1 81 ? -9.203 7.881 23.030 1.00 96.69 81 ALA A O 1
ATOM 671 N N . ARG A 1 82 ? -8.768 7.136 25.098 1.00 96.38 82 ARG A N 1
ATOM 672 C CA . ARG A 1 82 ? -9.048 5.734 24.791 1.00 96.38 82 ARG A CA 1
ATOM 673 C C . ARG A 1 82 ? -10.516 5.546 24.372 1.00 96.38 82 ARG A C 1
ATOM 675 O O . ARG A 1 82 ? -11.401 5.815 25.184 1.00 96.38 82 ARG A O 1
ATOM 682 N N . PRO A 1 83 ? -10.786 5.019 23.164 1.00 97.44 83 PRO A N 1
ATOM 683 C CA . PRO A 1 83 ? -12.144 4.749 22.706 1.00 97.44 83 PRO A CA 1
ATOM 684 C C . PRO A 1 83 ? -12.755 3.541 23.431 1.00 97.44 83 PRO A C 1
ATOM 686 O O . PRO A 1 83 ? -12.084 2.815 24.174 1.00 97.44 83 PRO A O 1
ATOM 689 N N . ASN A 1 84 ? -14.044 3.296 23.188 1.00 98.12 84 ASN A N 1
ATOM 690 C CA . ASN A 1 84 ? -14.721 2.097 23.672 1.00 98.12 84 ASN A CA 1
ATOM 691 C C . ASN A 1 84 ? -14.005 0.829 23.156 1.00 98.12 84 ASN A C 1
ATOM 693 O O . ASN A 1 84 ? -13.856 0.635 21.949 1.00 98.12 84 ASN A O 1
ATOM 697 N N . GLN A 1 85 ? -13.562 -0.033 24.075 1.00 97.56 85 GLN A N 1
ATOM 698 C CA . GLN A 1 85 ? -12.726 -1.186 23.725 1.00 97.56 85 GLN A CA 1
ATOM 699 C C . GLN A 1 85 ? -13.478 -2.267 22.944 1.00 97.56 85 GLN A C 1
ATOM 701 O O . GLN A 1 85 ? -12.898 -2.850 22.033 1.00 97.56 85 GLN A O 1
ATOM 706 N N . GLU A 1 86 ? -14.752 -2.518 23.252 1.00 98.31 86 GLU A N 1
ATOM 707 C CA . GLU A 1 86 ? -15.548 -3.526 22.537 1.00 98.31 86 GLU A CA 1
ATOM 708 C C . GLU A 1 86 ? -15.845 -3.085 21.100 1.00 98.31 86 GLU A C 1
ATOM 710 O O . GLU A 1 86 ? -15.720 -3.881 20.169 1.00 98.31 86 GLU A O 1
ATOM 715 N N . MET A 1 87 ? -16.134 -1.797 20.894 1.00 98.31 87 MET A N 1
ATOM 716 C CA . MET A 1 87 ? -16.269 -1.205 19.560 1.00 98.31 87 MET A CA 1
ATOM 717 C C . MET A 1 87 ? -14.982 -1.381 18.744 1.00 98.31 87 MET A C 1
ATOM 719 O O . MET A 1 87 ? -15.029 -1.877 17.618 1.00 98.31 87 MET A O 1
ATOM 723 N N . VAL A 1 88 ? -13.826 -1.027 19.315 1.00 98.12 88 VAL A N 1
ATOM 724 C CA . VAL A 1 88 ? -12.535 -1.168 18.623 1.00 98.12 88 VAL A CA 1
ATOM 725 C C . VAL A 1 88 ? -12.204 -2.630 18.341 1.00 98.12 88 VAL A C 1
ATOM 727 O O . VAL A 1 88 ? -11.766 -2.962 17.241 1.00 98.12 88 VAL A O 1
ATOM 730 N N . LYS A 1 89 ? -12.451 -3.527 19.299 1.00 98.38 89 LYS A N 1
ATOM 731 C CA . LYS A 1 89 ? -12.255 -4.967 19.117 1.00 98.38 89 LYS A CA 1
ATOM 732 C C . LYS A 1 89 ? -13.110 -5.498 17.971 1.00 98.38 89 LYS A C 1
ATOM 734 O O . LYS A 1 89 ? -12.597 -6.242 17.138 1.00 98.38 89 LYS A O 1
ATOM 739 N N . LYS A 1 90 ? -14.379 -5.086 17.884 1.00 98.50 90 LYS A N 1
ATOM 740 C CA . LYS A 1 90 ? -15.249 -5.424 16.752 1.00 98.50 90 LYS A CA 1
ATOM 741 C C . LYS A 1 90 ? -14.671 -4.905 15.432 1.00 98.50 90 LYS A C 1
ATOM 743 O O . LYS A 1 90 ? -14.539 -5.695 14.506 1.00 98.50 90 LYS A O 1
ATOM 748 N N . ALA A 1 91 ? -14.258 -3.638 15.357 1.00 98.38 91 ALA A N 1
ATOM 749 C CA . ALA A 1 91 ? -13.668 -3.063 14.143 1.00 98.38 91 ALA A CA 1
ATOM 750 C C . ALA A 1 91 ? -12.405 -3.822 13.681 1.00 98.38 91 ALA A C 1
ATOM 752 O O . ALA A 1 91 ? -12.236 -4.092 12.492 1.00 98.38 91 ALA A O 1
ATOM 753 N N . MET A 1 92 ? -11.542 -4.237 14.616 1.00 98.12 92 MET A N 1
ATOM 754 C CA . MET A 1 92 ? -10.360 -5.058 14.318 1.00 98.12 92 MET A CA 1
ATOM 755 C C . MET A 1 92 ? -10.720 -6.476 13.846 1.00 98.12 92 MET A C 1
ATOM 757 O O . MET A 1 92 ? -10.091 -6.995 12.925 1.00 98.12 92 MET A O 1
ATOM 761 N N . LEU A 1 93 ? -11.735 -7.111 14.439 1.00 98.50 93 LEU A N 1
ATOM 762 C CA . LEU A 1 93 ? -12.218 -8.426 13.997 1.00 98.50 93 LEU A CA 1
ATOM 763 C C . LEU A 1 93 ? -12.868 -8.355 12.610 1.00 98.50 93 LEU A C 1
ATOM 765 O O . LEU A 1 93 ? -12.625 -9.222 11.768 1.00 98.50 93 LEU A O 1
ATOM 769 N N . ASP A 1 94 ? -13.633 -7.297 12.349 1.00 98.44 94 ASP A N 1
ATOM 770 C CA . ASP A 1 94 ? -14.214 -7.025 11.038 1.00 98.44 94 ASP A CA 1
ATOM 771 C C . ASP A 1 94 ? -13.109 -6.794 9.994 1.00 98.44 94 ASP A C 1
ATOM 773 O O . ASP A 1 94 ? -13.193 -7.346 8.895 1.00 98.44 94 ASP A O 1
ATOM 777 N N . TYR A 1 95 ? -12.022 -6.089 10.346 1.00 98.12 95 TYR A N 1
ATOM 778 C CA . TYR A 1 95 ? -10.843 -5.950 9.482 1.00 98.12 95 TYR A CA 1
ATOM 779 C C . TYR A 1 95 ? -10.251 -7.309 9.098 1.00 98.12 95 TYR A C 1
ATOM 781 O O . TYR A 1 95 ? -10.089 -7.590 7.912 1.00 98.12 95 TYR A O 1
ATOM 789 N N . ILE A 1 96 ? -10.000 -8.186 10.078 1.00 97.88 96 ILE A N 1
ATOM 790 C CA . ILE A 1 96 ? -9.500 -9.549 9.829 1.00 97.88 96 ILE A CA 1
ATOM 791 C C . ILE A 1 96 ? -10.454 -10.305 8.896 1.00 97.88 96 ILE A C 1
ATOM 793 O O . ILE A 1 96 ? -10.022 -10.956 7.943 1.00 97.88 96 ILE A O 1
ATOM 797 N N . GLY A 1 97 ? -11.763 -10.188 9.132 1.00 98.12 97 GLY A N 1
ATOM 798 C CA . GLY A 1 97 ? -12.784 -10.767 8.267 1.00 98.12 97 GLY A CA 1
ATOM 799 C C . GLY A 1 97 ? -12.728 -10.238 6.831 1.00 98.12 97 GLY A C 1
ATOM 800 O O . GLY A 1 97 ? -12.927 -11.017 5.895 1.00 98.12 97 GLY A O 1
ATOM 801 N N . ASN A 1 98 ? -12.446 -8.946 6.658 1.00 97.88 98 ASN A N 1
ATOM 802 C CA . ASN A 1 98 ? -12.356 -8.244 5.377 1.00 97.88 98 ASN A CA 1
ATOM 803 C C . ASN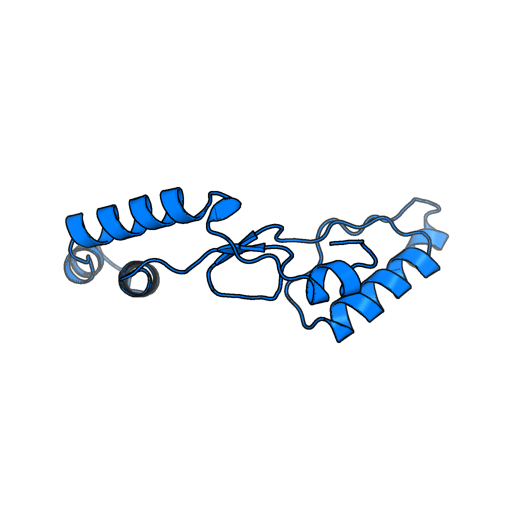 A 1 98 ? -11.059 -8.526 4.603 1.00 97.88 98 ASN A C 1
ATOM 805 O O . ASN A 1 98 ? -11.022 -8.275 3.402 1.00 97.88 98 ASN A O 1
ATOM 809 N N . LEU A 1 99 ? -10.025 -9.102 5.232 1.00 97.06 99 LEU A N 1
ATOM 810 C CA . LEU A 1 99 ? -8.784 -9.502 4.548 1.00 97.06 99 LEU A CA 1
ATOM 811 C C . LEU A 1 99 ? -8.971 -10.668 3.563 1.00 97.06 99 LEU A C 1
ATOM 813 O O . LEU A 1 99 ? -8.117 -10.880 2.692 1.00 97.06 99 LEU A O 1
ATOM 817 N N . LYS A 1 100 ? -10.059 -11.440 3.685 1.00 97.25 100 LYS A N 1
ATOM 818 C CA . LYS A 1 100 ? -10.391 -12.519 2.743 1.00 97.25 100 LYS A CA 1
ATOM 819 C C . LYS A 1 100 ? -10.552 -11.934 1.341 1.00 97.25 100 LYS A C 1
ATOM 821 O O . LYS A 1 100 ? -11.342 -11.018 1.156 1.00 97.25 100 LYS A O 1
ATOM 826 N N . VAL A 1 101 ? -9.852 -12.496 0.349 1.00 94.19 101 VAL A N 1
ATOM 827 C CA . VAL A 1 101 ? -9.877 -11.992 -1.043 1.00 94.19 101 VAL A CA 1
ATOM 828 C C . VAL A 1 101 ? -11.307 -11.892 -1.582 1.00 94.19 101 VAL A C 1
ATOM 830 O O . VAL A 1 101 ? -11.634 -10.909 -2.227 1.00 94.19 101 VAL A O 1
ATOM 833 N N . SER A 1 102 ? -12.187 -12.832 -1.221 1.00 96.88 102 SER A N 1
ATOM 834 C CA . SER A 1 102 ? -13.605 -12.831 -1.610 1.00 96.88 102 SER A CA 1
ATOM 835 C C . SER A 1 102 ? -14.420 -11.637 -1.093 1.00 96.88 102 SER A C 1
ATOM 837 O O . SER A 1 102 ? -15.549 -11.444 -1.527 1.00 96.88 102 SER A O 1
ATOM 839 N N . LYS A 1 103 ? -13.899 -10.876 -0.122 1.00 97.50 103 LYS A N 1
ATOM 840 C CA . LYS A 1 103 ? -14.496 -9.628 0.376 1.00 97.50 103 LYS A CA 1
ATOM 841 C C . LYS A 1 103 ? -13.785 -8.381 -0.148 1.00 97.50 103 LYS A C 1
ATOM 843 O O . LYS A 1 103 ? -14.244 -7.271 0.105 1.00 97.50 103 LYS A O 1
ATOM 848 N N . CYS A 1 104 ? -12.653 -8.546 -0.820 1.00 97.94 104 CYS A N 1
ATOM 849 C CA . CYS A 1 104 ? -11.882 -7.445 -1.362 1.00 97.94 104 CYS A CA 1
ATOM 850 C C . CYS A 1 104 ? -12.334 -7.108 -2.784 1.00 97.94 104 CYS A C 1
ATOM 852 O O . CYS A 1 104 ? -12.848 -7.954 -3.511 1.00 97.94 104 CYS A O 1
ATOM 854 N N . ARG A 1 105 ? -12.079 -5.867 -3.197 1.00 97.88 105 ARG A N 1
ATOM 855 C CA . ARG A 1 105 ? -12.226 -5.447 -4.592 1.00 97.88 105 ARG A CA 1
ATOM 856 C C . ARG A 1 105 ? -10.889 -5.608 -5.308 1.00 97.88 105 ARG A C 1
ATOM 858 O O . ARG A 1 105 ? -9.897 -5.049 -4.845 1.00 97.88 105 ARG A O 1
ATOM 865 N N . ILE A 1 106 ? -10.870 -6.320 -6.429 1.00 97.75 106 ILE A N 1
ATOM 866 C CA . ILE A 1 106 ? -9.718 -6.347 -7.338 1.00 97.75 106 ILE A CA 1
ATOM 867 C C . ILE A 1 106 ? -9.691 -5.031 -8.124 1.00 97.75 106 ILE A C 1
ATOM 869 O O . ILE A 1 106 ? -10.718 -4.601 -8.644 1.00 97.75 106 ILE A O 1
ATOM 873 N N . ASN A 1 107 ? -8.540 -4.361 -8.162 1.00 97.75 107 ASN A N 1
ATOM 874 C CA . ASN A 1 107 ? -8.364 -3.106 -8.888 1.00 97.75 107 ASN A CA 1
ATOM 875 C C . ASN A 1 107 ? -7.707 -3.410 -10.244 1.00 97.75 107 ASN A C 1
ATOM 877 O O . ASN A 1 107 ? -6.491 -3.305 -10.391 1.00 97.75 107 ASN A O 1
ATOM 881 N N . GLU A 1 108 ? -8.512 -3.823 -11.224 1.00 97.94 108 GLU A N 1
ATOM 882 C CA . GLU A 1 108 ? -8.018 -4.287 -12.530 1.00 97.94 108 GLU A CA 1
ATOM 883 C C . GLU A 1 108 ? -7.154 -3.251 -13.257 1.00 97.94 108 GLU A C 1
ATOM 885 O O . GLU A 1 108 ? -6.126 -3.605 -13.822 1.00 97.94 108 GLU A O 1
ATOM 890 N N . GLU A 1 109 ? -7.523 -1.969 -13.204 1.00 97.75 109 GLU A N 1
ATOM 891 C CA . GLU A 1 109 ? -6.767 -0.898 -13.870 1.00 97.75 109 GLU A CA 1
ATOM 892 C C . GLU A 1 109 ? -5.365 -0.721 -13.278 1.00 97.75 109 GLU A C 1
ATOM 894 O O . GLU A 1 109 ? -4.399 -0.544 -14.018 1.00 97.75 109 GLU A O 1
ATOM 899 N N . TYR A 1 110 ? -5.220 -0.895 -11.962 1.00 97.94 110 TYR A N 1
ATOM 900 C CA . TYR A 1 110 ? -3.914 -0.876 -11.309 1.00 97.94 110 TYR A CA 1
ATOM 901 C C . TYR A 1 110 ? -3.061 -2.080 -11.739 1.00 97.94 110 TYR A C 1
ATOM 903 O O . TYR A 1 110 ? -1.871 -1.935 -12.012 1.00 97.94 110 TYR A O 1
ATOM 911 N N . ILE A 1 111 ? -3.666 -3.269 -11.852 1.00 97.69 111 ILE A N 1
ATOM 912 C CA . ILE A 1 111 ? -2.977 -4.490 -12.307 1.00 97.69 111 ILE A CA 1
ATOM 913 C C . ILE A 1 111 ? -2.518 -4.341 -13.766 1.00 97.69 111 ILE A C 1
ATOM 915 O O . ILE A 1 111 ? -1.357 -4.611 -14.080 1.00 97.69 111 ILE A O 1
ATOM 919 N N . LYS A 1 112 ? -3.383 -3.815 -14.641 1.00 97.88 112 LYS A N 1
ATOM 920 C CA . LYS A 1 112 ? -3.032 -3.486 -16.031 1.00 97.88 112 LYS A CA 1
ATOM 921 C C . LYS A 1 112 ? -1.931 -2.429 -16.096 1.00 97.88 112 LYS A C 1
ATOM 923 O O . LYS A 1 112 ? -1.009 -2.550 -16.902 1.00 97.88 112 LYS A O 1
ATOM 928 N N . ALA A 1 113 ? -1.971 -1.414 -15.230 1.00 97.50 113 ALA A N 1
ATOM 929 C CA . ALA A 1 113 ? -0.926 -0.398 -15.148 1.00 97.50 113 ALA A CA 1
ATOM 930 C C . ALA A 1 113 ? 0.438 -0.995 -14.768 1.00 97.50 113 ALA A C 1
ATOM 932 O O . ALA A 1 113 ? 1.459 -0.538 -15.276 1.00 97.50 113 ALA A O 1
ATOM 933 N N . MET A 1 114 ? 0.469 -2.048 -13.949 1.00 96.69 114 MET A N 1
ATOM 934 C CA . MET A 1 114 ? 1.691 -2.807 -13.650 1.00 96.69 114 MET A CA 1
ATOM 935 C C . MET A 1 114 ? 2.172 -3.696 -14.810 1.00 96.69 114 MET A C 1
ATOM 937 O O . MET A 1 114 ? 3.192 -4.372 -14.681 1.00 96.69 114 MET A O 1
ATOM 941 N N . GLY A 1 115 ? 1.452 -3.730 -15.935 1.00 94.81 115 GLY A N 1
ATOM 942 C CA . GLY A 1 115 ? 1.760 -4.593 -17.075 1.00 94.81 115 GLY A CA 1
ATOM 943 C C . GLY A 1 115 ? 1.400 -6.064 -16.850 1.00 94.81 115 GLY A C 1
ATOM 944 O O . GLY A 1 115 ? 2.053 -6.932 -17.426 1.00 94.81 115 GLY A O 1
ATOM 945 N N . MET A 1 116 ? 0.407 -6.347 -16.001 1.00 94.81 116 MET A N 1
ATOM 946 C CA . MET A 1 116 ? -0.067 -7.698 -15.682 1.00 94.81 116 MET A CA 1
ATOM 947 C C . MET A 1 116 ? -1.512 -7.920 -16.155 1.00 94.81 116 MET A C 1
ATOM 949 O O . MET A 1 116 ? -2.261 -6.966 -16.363 1.00 94.81 116 MET A O 1
ATOM 953 N N . GLU A 1 117 ? -1.903 -9.190 -16.277 1.00 93.12 117 GLU A N 1
ATOM 954 C CA . GLU A 1 117 ? -3.287 -9.602 -16.541 1.00 93.12 117 GLU A CA 1
ATOM 955 C C . GLU A 1 117 ? -4.045 -9.789 -15.207 1.00 93.12 117 GLU A C 1
ATOM 957 O O . GLU A 1 117 ? -3.498 -10.440 -14.307 1.00 93.12 117 GLU A O 1
ATOM 962 N N . PRO A 1 118 ? -5.244 -9.195 -15.044 1.00 87.88 118 PRO A N 1
ATOM 963 C CA . PRO A 1 118 ? -6.032 -9.238 -13.808 1.00 87.88 118 PRO A CA 1
ATOM 964 C C . PRO A 1 118 ? -6.728 -10.573 -13.514 1.00 87.88 118 PRO A C 1
ATOM 966 O O . PRO A 1 118 ? -7.064 -11.317 -14.462 1.00 87.88 118 PRO A O 1
#

Organism: NCBI:txid2998507

Secondary structure (DSSP, 8-state):
-HHHHHHT---EEEEEE-S-HHHHHHHHHHHHHTT-EEEEE-SEEES-SSSSEEEPPPTTHHHHHHHHHS--SSHHHHHHHPPPHHHHHHHHHHHHHHTSGGGSEE-HHHHHHTT---

Sequence (118 aa):
MDFRDSVNLPIYMGETGENTDEWISAWTRLMIKNNIGYHYWPYKKMGSPRCMVTIPTPENWDKIVEFTEAPRGDFNAIRKARPNQEMVKKAMLDYIGNLKVSKCRINEEYIKAMGMEP